Protein AF-A0A2U1LCN4-F1 (afdb_monomer)

Mean predicted aligned error: 5.4 Å

Solvent-accessible surface area (backbone atoms only — not comparable to full-atom values): 4113 Å² total; per-residue (Å²): 119,76,74,59,56,56,45,49,69,69,40,54,39,51,62,65,58,46,50,53,49,22,62,73,38,41,89,77,41,90,45,92,47,58,60,50,31,36,46,54,53,33,54,50,31,54,78,73,65,22,29,41,70,85,36,57,33,65,59,52,48,47,36,48,69,76,56,76,50,86,68,121

pLDDT: mean 80.73, std 8.94, range [49.5, 89.19]

Sequence (72 aa):
MRKWWWKMATGNISLDDVIEIAKIMKPRSMAKELQGTVKEILGTCVSVGCTVDGKDPKDLQQEIADGDVEIP

Foldseek 3Di:
DVPVVVVLLVQEAELVVLLVVLVVCVVVDPDPDSLVSSLVSLVVSQVSNHYYPNHRSVVVNVCSVVVVDDRD

Radius of gyration: 11.2 Å; Cα contacts (8 Å, |Δi|>4): 77; chains: 1; bounding box: 28×18×27 Å

Organism: Artemisia annua (NCBI:txid35608)

Secondary structure (DSSP, 8-state):
-HHHHHHHHTSEE-HHHHHHHHHHHTTTS--SSHHHHHHHHHHHHHHHT-EETTB-HHHHHHHHHHT-S---

Nearest PDB structures (foldseek):
  8flc-assembly1_BA  TM=9.898E-01  e=3.375E-06  Homo sapiens
  8pv4-assembly1_LK  TM=9.809E-01  e=3.177E-06  Thermochaetoides thermophila DSM 1495
  8fkt-assembly1_BA  TM=9.838E-01  e=6.954E-06  Homo sapiens
  8ir1-assembly1_y  TM=9.825E-01  e=6.954E-06  Homo sapiens
  8cku-assembly1_Ee  TM=9.618E-01  e=2.320E-05  Saccharomyces cerevisiae

Structure (mmCIF, N/CA/C/O backbone):
data_AF-A0A2U1LCN4-F1
#
_entry.id   AF-A0A2U1LCN4-F1
#
loop_
_atom_site.group_PDB
_atom_site.id
_atom_site.type_symbol
_atom_site.label_atom_id
_atom_site.label_alt_id
_atom_site.label_comp_id
_atom_site.label_asym_id
_atom_site.label_entity_id
_atom_site.label_seq_id
_atom_site.pdbx_PDB_ins_code
_atom_site.Cartn_x
_atom_site.Cartn_y
_atom_site.Cartn_z
_atom_site.occupancy
_atom_site.B_iso_or_equiv
_atom_site.auth_seq_id
_atom_site.auth_comp_id
_atom_site.auth_asym_id
_atom_site.auth_atom_id
_atom_site.pdbx_PDB_model_num
ATOM 1 N N . MET A 1 1 ? 12.309 -6.294 9.035 1.00 49.50 1 MET A N 1
ATOM 2 C CA . MET A 1 1 ? 12.588 -5.369 7.911 1.00 49.50 1 MET A CA 1
ATOM 3 C C . MET A 1 1 ? 13.194 -6.057 6.690 1.00 49.50 1 MET A C 1
ATOM 5 O O . MET A 1 1 ? 12.658 -5.856 5.616 1.00 49.50 1 MET A O 1
ATOM 9 N N . ARG A 1 2 ? 14.214 -6.925 6.810 1.00 51.06 2 ARG A N 1
ATOM 10 C CA . ARG A 1 2 ? 14.877 -7.545 5.636 1.00 51.06 2 ARG A CA 1
ATOM 11 C C . ARG A 1 2 ? 14.020 -8.480 4.751 1.00 51.06 2 ARG A C 1
ATOM 13 O O . ARG A 1 2 ? 14.296 -8.565 3.565 1.00 51.06 2 ARG A O 1
ATOM 20 N N . LYS A 1 3 ? 12.985 -9.155 5.279 1.00 60.91 3 LYS A N 1
ATOM 21 C CA . LYS A 1 3 ? 12.1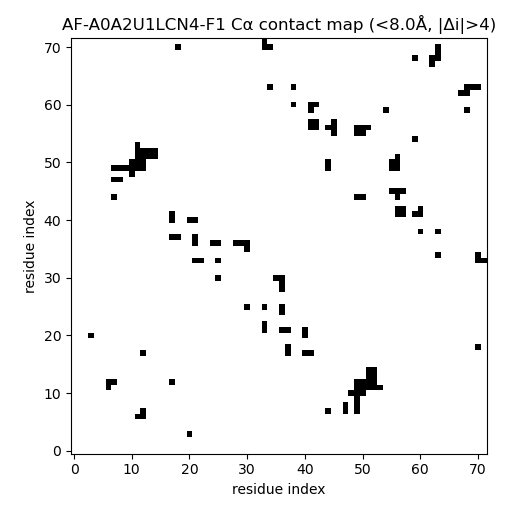58 -10.102 4.489 1.00 60.91 3 LYS A CA 1
ATOM 22 C C . LYS A 1 3 ? 11.286 -9.436 3.409 1.00 60.91 3 LYS A C 1
ATOM 24 O O . LYS A 1 3 ? 11.145 -9.990 2.329 1.00 60.91 3 LYS A O 1
ATOM 29 N N . TRP A 1 4 ? 10.713 -8.268 3.689 1.00 64.56 4 TRP A N 1
ATOM 30 C CA . TRP A 1 4 ? 9.755 -7.602 2.792 1.00 64.56 4 TRP A CA 1
ATOM 31 C C . TRP A 1 4 ? 10.428 -6.900 1.618 1.00 64.56 4 TRP A C 1
ATOM 33 O O . TRP A 1 4 ? 9.931 -6.933 0.499 1.00 64.56 4 TRP A O 1
ATOM 43 N N . TRP A 1 5 ? 11.606 -6.332 1.862 1.00 64.06 5 TRP A N 1
ATOM 44 C CA . TRP A 1 5 ? 12.361 -5.648 0.823 1.00 64.06 5 TRP A CA 1
ATOM 45 C C . TRP A 1 5 ? 12.809 -6.603 -0.294 1.00 64.06 5 TRP A C 1
ATOM 4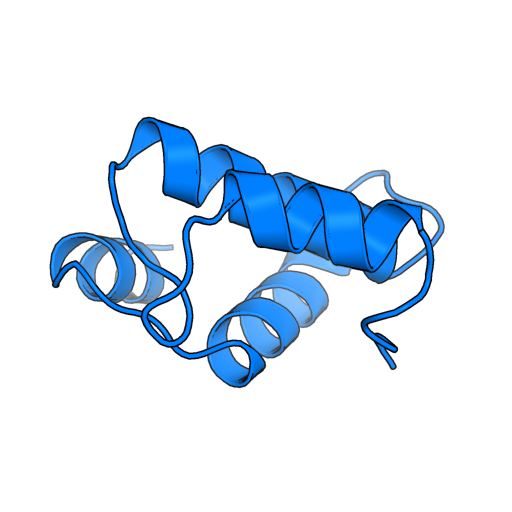7 O O . TRP A 1 5 ? 12.762 -6.237 -1.462 1.00 64.06 5 TRP A O 1
ATOM 57 N N . TRP A 1 6 ? 13.132 -7.860 0.040 1.00 64.50 6 TRP A N 1
ATOM 58 C CA . TRP A 1 6 ? 13.436 -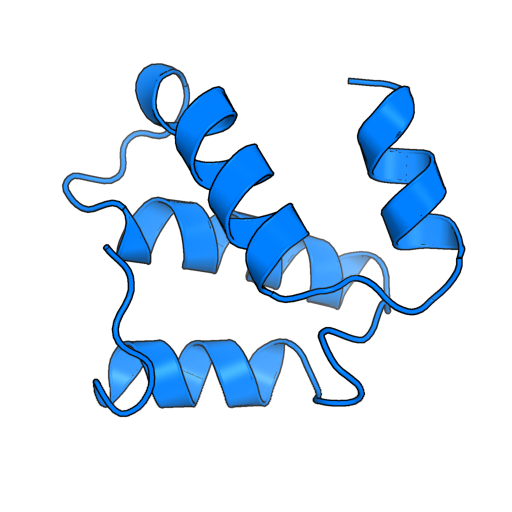8.890 -0.961 1.00 64.50 6 TRP A CA 1
ATOM 59 C C . TRP A 1 6 ? 12.216 -9.257 -1.819 1.00 64.50 6 TRP A C 1
ATOM 61 O O . TRP A 1 6 ? 12.359 -9.442 -3.022 1.00 64.50 6 TRP A O 1
ATOM 71 N N . LYS A 1 7 ? 11.011 -9.299 -1.225 1.00 67.19 7 LYS A N 1
ATOM 72 C CA . LYS A 1 7 ? 9.754 -9.494 -1.973 1.00 67.19 7 LYS A CA 1
ATOM 73 C C . LYS A 1 7 ? 9.462 -8.331 -2.928 1.00 67.19 7 LYS A C 1
ATOM 75 O O . LYS A 1 7 ? 9.001 -8.555 -4.040 1.00 67.19 7 LYS A O 1
ATOM 80 N N . MET A 1 8 ? 9.758 -7.097 -2.525 1.00 62.00 8 MET A N 1
ATOM 81 C CA . MET A 1 8 ? 9.617 -5.933 -3.4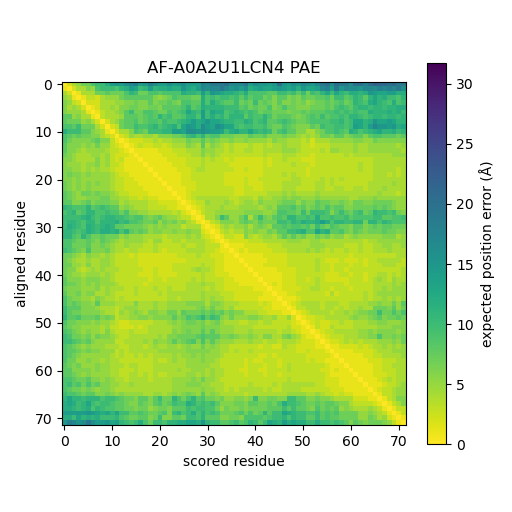08 1.00 62.00 8 MET A CA 1
ATOM 82 C C . MET A 1 8 ? 10.674 -5.935 -4.529 1.00 62.00 8 MET A C 1
ATOM 84 O O . MET A 1 8 ? 10.369 -5.549 -5.651 1.00 62.00 8 MET A O 1
ATOM 88 N N . ALA A 1 9 ? 11.885 -6.440 -4.267 1.00 64.06 9 ALA A N 1
ATOM 89 C CA . ALA A 1 9 ? 12.948 -6.562 -5.270 1.00 64.06 9 ALA A CA 1
ATOM 90 C C . ALA A 1 9 ? 12.656 -7.607 -6.364 1.00 64.06 9 ALA A C 1
ATOM 92 O O . ALA A 1 9 ? 13.198 -7.507 -7.461 1.00 64.06 9 ALA A O 1
ATOM 93 N N . THR A 1 10 ? 11.786 -8.589 -6.101 1.00 68.12 10 THR A N 1
ATOM 94 C CA . THR A 1 10 ? 11.337 -9.572 -7.105 1.00 68.12 10 THR A CA 1
ATOM 95 C C . THR A 1 10 ? 10.350 -9.010 -8.138 1.00 68.12 10 THR A C 1
ATOM 97 O O . THR A 1 10 ? 9.939 -9.740 -9.034 1.00 68.12 10 THR A O 1
ATOM 100 N N . GLY A 1 11 ? 9.988 -7.723 -8.058 1.00 72.19 11 GLY A N 1
ATOM 101 C CA . GLY A 1 11 ? 9.261 -7.002 -9.111 1.00 72.19 11 GLY A CA 1
ATOM 102 C C . GLY A 1 11 ? 7.738 -7.161 -9.100 1.00 72.19 11 GLY A C 1
ATOM 103 O O . GLY A 1 11 ? 7.054 -6.315 -9.672 1.00 72.19 11 GLY A O 1
ATOM 104 N N . ASN A 1 12 ? 7.196 -8.166 -8.407 1.00 80.69 12 ASN A N 1
ATOM 105 C CA . ASN A 1 12 ? 5.756 -8.337 -8.202 1.00 80.69 12 ASN A CA 1
ATOM 106 C C . ASN A 1 12 ? 5.453 -8.788 -6.764 1.00 80.69 12 ASN A C 1
ATOM 108 O O . ASN A 1 12 ? 6.092 -9.711 -6.250 1.00 80.69 12 ASN A O 1
ATOM 112 N N . ILE A 1 13 ? 4.473 -8.151 -6.126 1.00 84.62 13 ILE A N 1
ATOM 113 C CA . ILE A 1 13 ? 3.957 -8.501 -4.794 1.00 84.62 13 ILE A CA 1
ATOM 114 C C . ILE A 1 13 ? 2.426 -8.591 -4.842 1.00 84.62 13 ILE A C 1
ATOM 116 O O . ILE A 1 13 ? 1.788 -7.908 -5.634 1.00 84.62 13 ILE A O 1
ATOM 120 N N . SER A 1 14 ? 1.822 -9.449 -4.022 1.00 86.81 14 SER A N 1
ATOM 121 C CA . SER A 1 14 ? 0.359 -9.560 -3.944 1.00 86.81 14 SER A CA 1
ATOM 122 C C . SER A 1 14 ? -0.246 -8.438 -3.091 1.00 86.81 14 SER A C 1
ATOM 124 O O . SER A 1 14 ? 0.409 -7.923 -2.181 1.00 86.81 14 SER A O 1
ATOM 126 N N . LEU A 1 15 ? -1.504 -8.067 -3.350 1.00 84.62 15 LEU A N 1
ATOM 127 C CA . LEU A 1 15 ? -2.211 -7.083 -2.520 1.00 84.62 15 LEU A CA 1
ATOM 128 C C . LEU A 1 15 ? -2.370 -7.574 -1.066 1.00 84.62 15 LEU A C 1
ATOM 130 O O . LEU A 1 15 ? -2.246 -6.790 -0.130 1.00 84.62 15 LEU A O 1
ATOM 134 N N . ASP A 1 16 ? -2.567 -8.880 -0.869 1.00 86.56 16 ASP A N 1
ATOM 135 C CA . ASP A 1 16 ? -2.670 -9.509 0.456 1.00 86.56 16 ASP A CA 1
ATOM 136 C C . ASP A 1 16 ? -1.379 -9.342 1.275 1.00 86.56 16 ASP A C 1
ATOM 138 O O . ASP A 1 16 ? -1.409 -8.892 2.421 1.00 86.56 16 ASP A O 1
ATOM 142 N N . ASP A 1 17 ? -0.220 -9.564 0.643 1.00 86.69 17 ASP A N 1
ATOM 143 C CA . ASP A 1 17 ? 1.079 -9.286 1.255 1.00 86.69 17 ASP A CA 1
ATOM 144 C C . ASP A 1 17 ? 1.200 -7.808 1.665 1.00 86.69 17 ASP A C 1
ATOM 146 O O . ASP A 1 17 ? 1.719 -7.506 2.739 1.00 86.69 17 ASP A O 1
ATOM 150 N N . VAL A 1 18 ? 0.716 -6.875 0.835 1.00 85.94 18 VAL A N 1
ATOM 151 C CA . VAL A 1 18 ? 0.716 -5.436 1.149 1.00 85.94 18 VAL A CA 1
ATOM 152 C C . VAL A 1 18 ? -0.170 -5.130 2.359 1.00 85.94 18 VAL A C 1
ATOM 154 O O . VAL A 1 18 ? 0.242 -4.363 3.233 1.00 85.94 18 VAL A O 1
ATOM 157 N N . ILE A 1 19 ? -1.343 -5.755 2.456 1.00 86.69 19 ILE A N 1
ATOM 158 C CA . ILE A 1 19 ? -2.259 -5.607 3.594 1.00 86.69 19 ILE A CA 1
ATOM 159 C C . ILE A 1 19 ? -1.620 -6.157 4.877 1.00 86.69 19 ILE A C 1
ATOM 161 O O . ILE A 1 19 ? -1.670 -5.504 5.921 1.00 86.69 19 ILE A O 1
ATOM 165 N N . GLU A 1 20 ? -0.948 -7.305 4.816 1.00 87.38 20 GLU A N 1
ATOM 166 C CA . GLU A 1 20 ? -0.230 -7.874 5.961 1.00 87.38 20 GLU A CA 1
ATOM 167 C C . GLU A 1 20 ? 0.948 -6.988 6.407 1.00 87.38 20 GLU A C 1
ATOM 169 O O . GLU A 1 20 ? 1.131 -6.753 7.608 1.00 87.38 20 GLU A O 1
ATOM 174 N N . ILE A 1 21 ? 1.709 -6.400 5.468 1.00 85.81 21 ILE A N 1
ATOM 175 C CA . ILE A 1 21 ? 2.721 -5.374 5.799 1.00 85.81 21 ILE A CA 1
ATOM 176 C C . ILE A 1 21 ? 2.057 -4.207 6.510 1.00 85.81 21 ILE A C 1
ATOM 178 O O . ILE A 1 21 ? 2.559 -3.754 7.541 1.00 85.81 21 ILE A O 1
ATOM 182 N N . ALA A 1 22 ? 0.954 -3.709 5.953 1.00 86.25 22 ALA A N 1
ATOM 183 C CA . ALA A 1 22 ? 0.269 -2.541 6.468 1.00 86.25 22 ALA A CA 1
ATOM 184 C C . ALA A 1 22 ? -0.255 -2.783 7.886 1.00 86.25 22 ALA A C 1
ATOM 186 O O . ALA A 1 22 ? -0.062 -1.926 8.741 1.00 86.25 22 ALA A O 1
ATOM 187 N N . LYS A 1 23 ? -0.791 -3.968 8.200 1.00 85.62 23 LYS A N 1
ATOM 188 C CA . LYS A 1 23 ? -1.173 -4.346 9.574 1.00 85.62 23 LYS A CA 1
ATOM 189 C C . LYS A 1 23 ? 0.025 -4.361 10.528 1.00 85.62 23 LYS A C 1
ATOM 191 O O . LYS A 1 23 ? -0.060 -3.834 11.635 1.00 85.62 23 LYS A O 1
ATOM 196 N N . ILE A 1 24 ? 1.169 -4.898 10.099 1.00 85.38 24 ILE A N 1
ATOM 197 C CA . ILE A 1 24 ? 2.406 -4.927 10.905 1.00 85.38 24 ILE A CA 1
ATOM 198 C C . ILE A 1 24 ? 3.018 -3.522 11.068 1.00 85.38 24 ILE A C 1
ATOM 200 O O . ILE A 1 24 ? 3.695 -3.234 12.064 1.00 85.38 24 ILE A O 1
ATOM 204 N N . MET A 1 25 ? 2.819 -2.640 10.086 1.00 82.50 25 MET A N 1
ATOM 205 C CA . MET A 1 25 ? 3.285 -1.252 10.104 1.00 82.50 25 MET A CA 1
ATOM 206 C C . MET A 1 25 ? 2.285 -0.284 10.730 1.00 82.50 25 MET A C 1
ATOM 208 O O . MET A 1 25 ? 2.704 0.791 11.139 1.00 82.50 25 MET A O 1
ATOM 212 N N . LYS A 1 26 ? 1.023 -0.675 10.922 1.00 81.12 26 LYS A N 1
ATOM 213 C CA . LYS A 1 26 ? -0.031 0.126 11.551 1.00 81.12 26 LYS A CA 1
ATOM 214 C C . LYS A 1 26 ? 0.374 0.778 12.881 1.00 81.12 26 LYS A C 1
ATOM 216 O O . LYS A 1 26 ? 0.159 1.975 13.002 1.00 81.12 26 LYS A O 1
ATOM 221 N N . PRO A 1 27 ? 1.016 0.089 13.850 1.00 81.62 27 PRO A N 1
ATOM 222 C CA . PRO A 1 27 ? 1.452 0.735 15.095 1.00 81.62 27 PRO A CA 1
ATOM 223 C C . PRO A 1 27 ? 2.632 1.708 14.918 1.00 81.62 27 PRO A C 1
ATOM 225 O O . PRO A 1 27 ? 2.956 2.449 15.840 1.00 81.62 27 PRO A O 1
ATOM 228 N N . ARG A 1 28 ? 3.312 1.684 13.766 1.00 78.50 28 ARG A N 1
ATOM 229 C CA . ARG A 1 28 ? 4.410 2.602 13.415 1.00 78.50 28 ARG A CA 1
ATOM 230 C C . ARG A 1 28 ? 3.975 3.723 12.471 1.00 78.50 28 ARG A C 1
ATOM 232 O O . ARG A 1 28 ? 4.665 4.732 12.385 1.00 78.50 28 ARG A O 1
ATOM 239 N N . SER A 1 29 ? 2.874 3.527 11.759 1.00 74.50 29 SER A N 1
ATOM 240 C CA . SER A 1 29 ? 2.269 4.495 10.853 1.00 74.50 29 SER A CA 1
ATOM 241 C C . SER A 1 29 ? 1.371 5.442 11.649 1.00 74.50 29 SER A C 1
ATOM 243 O O . SER A 1 29 ? 0.670 5.028 12.569 1.00 74.50 29 SER A O 1
ATOM 245 N N . MET A 1 30 ? 1.380 6.729 11.295 1.00 75.12 30 MET A N 1
ATOM 246 C CA . MET A 1 30 ? 0.482 7.725 11.899 1.00 75.12 30 MET A CA 1
ATOM 247 C C . MET A 1 30 ? -0.902 7.762 11.229 1.00 75.12 30 MET A C 1
ATOM 249 O O . MET A 1 30 ? -1.713 8.643 11.518 1.00 75.12 30 MET A O 1
ATOM 253 N N . ALA A 1 31 ? -1.191 6.832 10.316 1.00 78.44 31 ALA A N 1
ATOM 254 C CA . ALA A 1 31 ? -2.467 6.793 9.621 1.00 78.44 31 ALA A CA 1
ATOM 255 C C . ALA A 1 31 ? -3.608 6.366 10.557 1.00 78.44 31 ALA A C 1
ATOM 257 O O . ALA A 1 31 ? -3.531 5.335 11.231 1.00 78.44 31 ALA A O 1
ATOM 258 N N . LYS A 1 32 ? -4.717 7.117 10.535 1.00 77.31 32 LYS A N 1
ATOM 259 C CA . LYS A 1 32 ? -5.946 6.780 11.276 1.00 77.31 32 LYS A CA 1
ATOM 260 C C . LYS A 1 32 ? -6.545 5.455 10.799 1.00 77.31 32 LYS A C 1
ATOM 262 O O . LYS A 1 32 ? -6.814 4.570 11.603 1.00 77.31 32 LYS A O 1
ATOM 267 N N . GLU A 1 33 ? -6.610 5.245 9.489 1.00 84.38 33 GLU A N 1
ATOM 268 C CA . GLU A 1 33 ? -7.237 4.072 8.858 1.00 84.38 33 GLU A CA 1
ATOM 269 C C . GLU A 1 33 ? -6.198 3.143 8.221 1.00 84.38 33 GLU A C 1
ATOM 271 O O . GLU A 1 33 ? -5.065 3.559 7.961 1.00 84.38 33 GLU A O 1
ATOM 276 N N . LEU A 1 34 ? -6.522 1.855 8.055 1.00 83.19 34 LEU A N 1
ATOM 277 C CA . LEU A 1 34 ? -5.626 0.879 7.411 1.00 83.19 34 LEU A CA 1
ATOM 278 C C . LEU A 1 34 ? -5.343 1.263 5.953 1.00 83.19 34 LEU A C 1
ATOM 280 O O . LEU A 1 34 ? -4.206 1.132 5.503 1.00 83.19 34 LEU A O 1
ATOM 284 N N . GLN A 1 35 ? -6.321 1.872 5.276 1.00 85.81 35 GLN A N 1
ATOM 285 C CA . GLN A 1 35 ? -6.166 2.456 3.942 1.00 85.81 35 GLN A CA 1
ATOM 286 C C . GLN A 1 35 ? -5.005 3.453 3.852 1.00 85.81 35 GLN A C 1
ATOM 288 O O . GLN A 1 35 ? -4.235 3.422 2.894 1.00 85.81 35 GLN A O 1
ATOM 293 N N . GLY A 1 36 ? -4.836 4.315 4.861 1.00 86.88 36 GLY A N 1
ATOM 294 C CA . GLY A 1 36 ? -3.735 5.279 4.887 1.00 86.88 36 GLY A CA 1
ATOM 295 C C . GLY A 1 36 ? -2.373 4.593 4.983 1.00 86.88 36 GLY A C 1
ATOM 296 O O . GLY A 1 36 ? -1.462 4.940 4.239 1.00 86.88 36 GLY A O 1
ATOM 297 N N . THR A 1 37 ? -2.253 3.563 5.826 1.00 87.62 37 THR A N 1
ATOM 298 C CA . THR A 1 37 ? -1.013 2.784 5.934 1.00 87.62 37 THR A CA 1
ATOM 299 C C . THR A 1 37 ? -0.726 2.008 4.647 1.00 87.62 37 THR A C 1
ATOM 301 O O . THR A 1 37 ? 0.420 1.972 4.211 1.00 87.62 37 THR A O 1
ATOM 304 N N . VAL A 1 38 ? -1.740 1.432 3.990 1.00 88.62 38 VAL A N 1
ATOM 305 C CA . VAL A 1 38 ? -1.558 0.739 2.701 1.00 88.62 38 VAL A CA 1
ATOM 306 C C . VAL A 1 38 ? -1.055 1.698 1.618 1.00 88.62 38 VAL A C 1
ATOM 308 O O . VAL A 1 38 ? -0.115 1.353 0.903 1.00 88.62 38 VAL A O 1
ATOM 311 N N . LYS A 1 39 ? -1.589 2.925 1.541 1.00 87.19 39 LYS A N 1
ATOM 312 C CA . LYS A 1 39 ? -1.100 3.955 0.604 1.00 87.19 39 LYS A CA 1
ATOM 313 C C . LYS A 1 39 ? 0.378 4.299 0.825 1.00 87.19 39 LYS A C 1
ATOM 315 O O . LYS A 1 39 ? 1.106 4.466 -0.150 1.00 87.19 39 LYS A O 1
ATOM 320 N N . GLU A 1 40 ? 0.857 4.329 2.071 1.00 88.06 40 GLU A N 1
ATOM 321 C CA . GLU A 1 40 ? 2.288 4.531 2.366 1.00 88.06 40 GLU A CA 1
ATOM 322 C C . GLU A 1 40 ? 3.163 3.380 1.838 1.00 88.06 40 GLU A C 1
ATOM 324 O O . GLU A 1 40 ? 4.233 3.613 1.263 1.00 88.06 40 GLU A O 1
ATOM 329 N N . ILE A 1 41 ? 2.705 2.130 1.990 1.00 87.44 41 ILE A N 1
ATOM 330 C CA . ILE A 1 41 ? 3.421 0.960 1.458 1.00 87.44 41 ILE A CA 1
ATOM 331 C C . ILE A 1 41 ? 3.448 1.003 -0.071 1.00 87.44 41 ILE A C 1
ATOM 333 O O . ILE A 1 41 ? 4.514 0.842 -0.663 1.00 87.44 41 ILE A O 1
ATOM 337 N N . LEU A 1 42 ? 2.313 1.295 -0.710 1.00 87.12 42 LEU A N 1
ATOM 338 C CA . LEU A 1 42 ? 2.224 1.433 -2.165 1.00 87.12 42 LEU A CA 1
ATOM 339 C C . LEU A 1 42 ? 3.107 2.572 -2.695 1.00 87.12 42 LEU A C 1
ATOM 341 O O . LEU A 1 42 ? 3.762 2.409 -3.722 1.00 87.12 42 LEU A O 1
ATOM 345 N N . GLY A 1 43 ? 3.217 3.692 -1.976 1.00 87.38 43 GLY A N 1
ATOM 346 C CA . GLY A 1 43 ? 4.145 4.774 -2.323 1.00 87.38 43 GLY A CA 1
ATOM 347 C C . GLY A 1 43 ? 5.616 4.337 -2.290 1.00 87.38 43 GLY A C 1
ATOM 348 O O . GLY A 1 43 ? 6.424 4.749 -3.129 1.00 87.38 43 GLY A 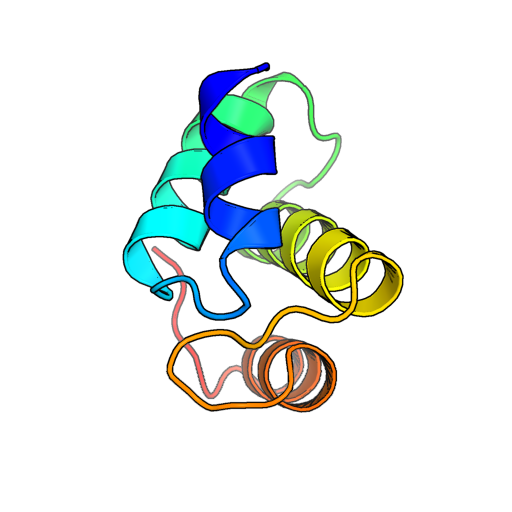O 1
ATOM 349 N N . THR A 1 44 ? 5.962 3.431 -1.373 1.00 84.56 44 THR A N 1
ATOM 350 C CA . THR A 1 44 ? 7.295 2.814 -1.330 1.00 84.56 44 THR A CA 1
ATOM 351 C C . THR A 1 44 ? 7.506 1.888 -2.531 1.00 84.56 44 THR A C 1
ATOM 353 O O . THR A 1 44 ? 8.567 1.935 -3.154 1.00 84.56 44 THR A O 1
ATOM 356 N N . CYS A 1 45 ? 6.485 1.114 -2.916 1.00 84.88 45 CYS A N 1
ATOM 357 C CA . CYS A 1 45 ? 6.509 0.259 -4.107 1.00 84.88 45 CYS A CA 1
ATOM 358 C C . CYS A 1 45 ? 6.780 1.048 -5.400 1.00 84.88 45 CYS A C 1
ATOM 360 O O . CYS A 1 45 ? 7.577 0.606 -6.225 1.00 84.88 45 CYS A O 1
ATOM 362 N N . VAL A 1 46 ? 6.205 2.253 -5.541 1.00 86.0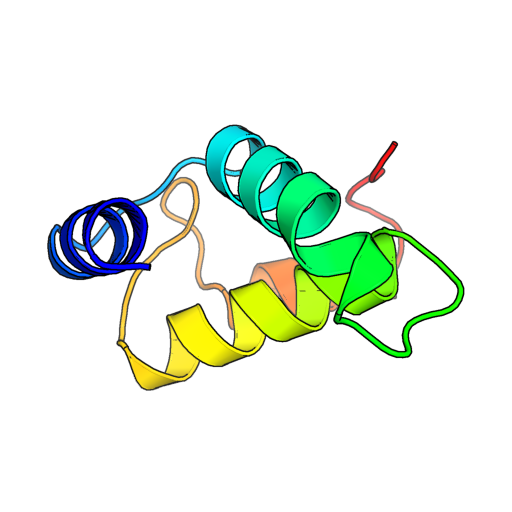6 46 VAL A N 1
ATOM 363 C CA . VAL A 1 46 ? 6.482 3.160 -6.675 1.00 86.06 46 VAL A CA 1
ATOM 364 C C . VAL A 1 46 ? 7.965 3.530 -6.743 1.00 86.06 46 VAL A C 1
ATOM 366 O O . VAL A 1 46 ? 8.567 3.467 -7.809 1.00 86.06 46 VAL A O 1
ATOM 369 N N . SER A 1 47 ? 8.566 3.906 -5.609 1.00 83.50 47 SER A N 1
ATOM 370 C CA . SER A 1 47 ? 9.983 4.307 -5.556 1.00 83.50 47 SER A CA 1
ATOM 371 C C . SER A 1 47 ? 10.938 3.142 -5.828 1.00 83.50 47 SER A C 1
ATOM 373 O O . SER A 1 47 ? 12.024 3.344 -6.365 1.00 83.50 47 SER A O 1
ATOM 375 N N . VAL A 1 48 ? 10.540 1.924 -5.448 1.00 83.75 48 VAL A N 1
ATOM 376 C CA . VAL A 1 48 ? 11.298 0.689 -5.702 1.00 83.75 48 VAL A CA 1
ATOM 377 C C . VAL A 1 48 ? 11.115 0.197 -7.143 1.00 83.75 48 VAL A C 1
ATOM 379 O O . VAL A 1 48 ? 11.987 -0.499 -7.657 1.00 83.75 48 VAL A O 1
ATOM 382 N N . GLY A 1 49 ? 10.021 0.577 -7.808 1.00 83.25 49 GLY A N 1
ATOM 383 C CA . GLY A 1 49 ? 9.684 0.114 -9.152 1.00 83.25 49 GLY A CA 1
ATOM 384 C C . GLY A 1 49 ? 9.121 -1.308 -9.166 1.00 83.25 49 GLY A C 1
ATOM 385 O O . GLY A 1 49 ? 9.444 -2.080 -10.065 1.00 83.25 49 GLY A O 1
ATOM 386 N N . CYS A 1 50 ? 8.317 -1.678 -8.164 1.00 84.00 50 CYS A N 1
ATOM 387 C CA . CYS A 1 50 ? 7.624 -2.966 -8.148 1.00 84.00 50 CYS A CA 1
ATOM 388 C C . CYS A 1 50 ? 6.140 -2.827 -8.500 1.00 84.00 50 CYS A C 1
ATOM 390 O O . CYS A 1 50 ? 5.497 -1.822 -8.200 1.00 84.00 50 CYS A O 1
ATOM 392 N N . THR A 1 51 ? 5.604 -3.870 -9.125 1.00 85.69 51 THR A N 1
ATOM 393 C CA . THR A 1 51 ? 4.176 -4.000 -9.433 1.00 85.69 51 THR A CA 1
ATOM 394 C C . THR A 1 51 ? 3.453 -4.718 -8.301 1.00 85.69 51 THR A C 1
ATOM 396 O O . THR A 1 51 ? 4.059 -5.494 -7.552 1.00 85.69 51 THR A O 1
ATOM 399 N N . VAL A 1 52 ? 2.161 -4.432 -8.150 1.00 85.38 52 VAL A N 1
ATOM 400 C CA . VAL A 1 52 ? 1.309 -5.074 -7.148 1.00 85.38 52 VAL A CA 1
ATOM 401 C C . VAL A 1 52 ? 0.161 -5.748 -7.878 1.00 85.38 52 VAL A C 1
ATOM 403 O O . VAL A 1 52 ? -0.626 -5.076 -8.535 1.00 85.38 52 VAL A O 1
ATOM 406 N N . ASP A 1 53 ? 0.094 -7.075 -7.801 1.00 84.31 53 ASP A N 1
ATOM 407 C CA . ASP A 1 53 ? -0.890 -7.889 -8.531 1.00 84.31 53 ASP A CA 1
ATOM 408 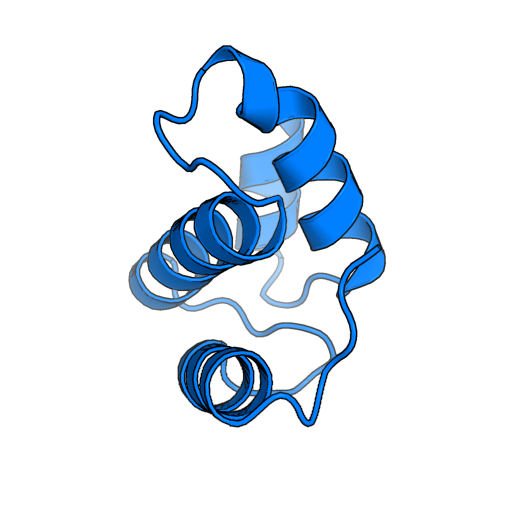C C . ASP A 1 53 ? -0.901 -7.614 -10.052 1.00 84.31 53 ASP A C 1
ATOM 410 O O . ASP A 1 53 ? -1.937 -7.548 -10.709 1.00 84.31 53 ASP A O 1
ATOM 414 N N . GLY A 1 54 ? 0.284 -7.346 -10.616 1.00 81.12 54 GLY A N 1
ATOM 415 C CA . GLY A 1 54 ? 0.434 -6.963 -12.024 1.00 81.12 54 GLY A CA 1
ATOM 416 C C . GLY A 1 54 ? -0.139 -5.586 -12.394 1.00 81.12 54 GLY A C 1
ATOM 417 O O . GLY A 1 54 ? -0.100 -5.225 -13.569 1.00 81.12 54 GLY A O 1
ATOM 418 N N . LYS A 1 55 ? -0.634 -4.810 -11.423 1.00 84.56 55 LYS A N 1
ATOM 419 C CA . LYS A 1 55 ? -1.042 -3.414 -11.594 1.00 84.56 55 LYS A CA 1
ATOM 420 C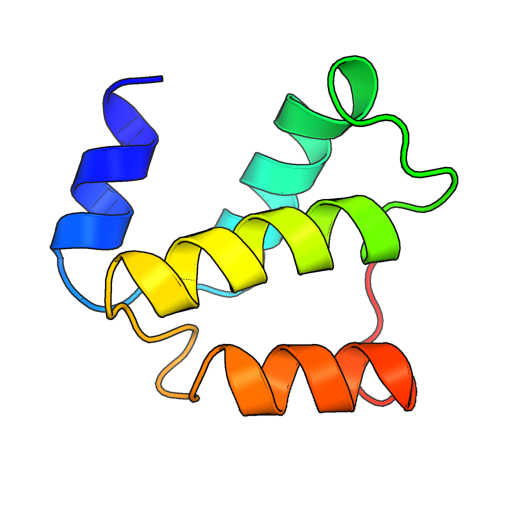 C . LYS A 1 55 ? 0.057 -2.454 -11.150 1.00 84.56 55 LYS A C 1
ATOM 422 O O . LYS A 1 55 ? 0.905 -2.770 -10.303 1.00 84.56 55 LYS A O 1
ATOM 427 N N . ASP A 1 56 ? 0.004 -1.248 -11.701 1.00 86.75 56 ASP A N 1
ATOM 428 C CA . ASP A 1 56 ? 0.851 -0.151 -11.267 1.00 86.75 56 ASP A CA 1
ATOM 429 C C . ASP A 1 56 ? 0.436 0.311 -9.856 1.00 86.75 56 ASP A C 1
ATOM 431 O O . ASP A 1 56 ? -0.743 0.576 -9.596 1.00 86.75 56 ASP A O 1
ATOM 435 N N . PRO A 1 57 ? 1.385 0.463 -8.914 1.00 86.25 57 PRO A N 1
ATOM 436 C CA . PRO A 1 57 ? 1.076 0.897 -7.552 1.00 86.25 57 PRO A CA 1
ATOM 437 C C . PRO A 1 57 ? 0.507 2.322 -7.482 1.00 86.25 57 PRO A C 1
ATOM 439 O O . PRO A 1 57 ? -0.031 2.701 -6.443 1.00 86.25 57 PRO A O 1
ATOM 442 N N . LYS A 1 58 ? 0.633 3.124 -8.550 1.00 87.31 58 LYS A N 1
ATOM 443 C CA . LYS A 1 58 ? -0.035 4.430 -8.672 1.00 87.31 58 LYS A CA 1
ATOM 444 C C . LYS A 1 58 ? -1.530 4.286 -8.941 1.00 87.31 58 LYS A C 1
ATOM 446 O O . LYS A 1 58 ? -2.310 4.959 -8.276 1.00 87.31 58 LYS A O 1
ATOM 451 N N . ASP A 1 59 ? -1.914 3.390 -9.844 1.00 89.19 59 ASP A N 1
ATOM 452 C CA . ASP A 1 59 ? -3.322 3.158 -10.176 1.00 89.19 59 ASP A CA 1
ATOM 453 C C . ASP A 1 59 ? -4.055 2.566 -8.971 1.00 89.19 59 ASP A C 1
ATOM 455 O O . ASP A 1 59 ? -5.106 3.057 -8.580 1.00 89.19 59 ASP A O 1
ATOM 459 N N . LEU A 1 60 ? -3.434 1.610 -8.273 1.00 87.00 60 LEU A N 1
ATOM 460 C CA . LEU A 1 60 ? -3.983 1.067 -7.026 1.00 87.00 60 LEU A CA 1
ATOM 461 C C . LEU A 1 60 ? -4.156 2.127 -5.931 1.00 87.00 60 LEU A C 1
ATOM 463 O O . LEU A 1 60 ? -5.131 2.088 -5.188 1.00 87.00 60 LEU A O 1
ATOM 467 N N . GLN A 1 61 ? -3.239 3.093 -5.811 1.00 87.38 61 GLN A N 1
ATOM 468 C CA . GLN A 1 61 ? -3.414 4.199 -4.860 1.00 87.38 61 GLN A CA 1
ATOM 469 C C . GLN A 1 61 ? -4.651 5.040 -5.178 1.00 87.38 61 GLN A C 1
ATOM 471 O O . GLN A 1 61 ? -5.305 5.514 -4.243 1.00 87.38 61 GLN A O 1
ATOM 476 N N . GLN A 1 62 ? -4.947 5.213 -6.467 1.00 88.56 62 GLN A N 1
ATOM 477 C CA . GLN A 1 62 ? -6.122 5.921 -6.951 1.00 88.56 62 GLN A CA 1
ATOM 478 C C . GLN A 1 62 ? -7.392 5.106 -6.689 1.00 88.56 62 GLN A C 1
ATOM 480 O O . GLN A 1 62 ? -8.277 5.614 -6.016 1.00 88.56 62 GLN A O 1
ATOM 485 N N . GLU A 1 63 ? -7.419 3.817 -7.044 1.00 87.88 63 GLU A N 1
ATOM 486 C CA . GLU A 1 63 ? -8.548 2.912 -6.764 1.00 87.88 63 GLU A CA 1
ATOM 487 C C . GLU A 1 63 ? -8.888 2.865 -5.255 1.00 87.88 63 GLU A C 1
ATOM 489 O O . GLU A 1 63 ? -10.052 2.885 -4.860 1.00 87.88 63 GLU A O 1
ATOM 494 N N . ILE A 1 64 ? -7.884 2.886 -4.367 1.00 86.12 64 ILE A N 1
ATOM 495 C CA . ILE A 1 64 ? -8.100 2.953 -2.906 1.00 86.12 64 ILE A CA 1
ATOM 496 C C . ILE A 1 64 ? -8.561 4.356 -2.461 1.00 86.12 64 ILE A C 1
ATOM 498 O O . ILE A 1 64 ? -9.178 4.513 -1.409 1.00 86.12 64 ILE A O 1
ATOM 502 N N . ALA A 1 65 ? -8.210 5.418 -3.189 1.00 85.12 65 ALA A N 1
ATOM 503 C CA . ALA A 1 65 ? -8.706 6.769 -2.914 1.00 85.12 65 ALA A CA 1
ATOM 504 C C . ALA A 1 65 ? -10.153 6.967 -3.372 1.00 85.12 65 ALA A C 1
ATOM 506 O O . ALA A 1 65 ? -10.910 7.613 -2.651 1.00 85.12 65 ALA A O 1
ATOM 507 N N . ASP A 1 66 ? -10.515 6.372 -4.503 1.00 86.62 66 ASP A N 1
ATOM 508 C CA . ASP A 1 66 ? -11.862 6.383 -5.067 1.00 86.62 66 ASP A CA 1
ATOM 509 C C . ASP A 1 66 ? -12.805 5.424 -4.313 1.00 86.62 66 ASP A C 1
ATOM 511 O O . ASP A 1 66 ? -14.022 5.596 -4.336 1.00 86.62 66 ASP A O 1
ATOM 515 N N . GLY A 1 67 ? -12.241 4.475 -3.554 1.00 81.44 67 GLY A N 1
ATOM 516 C CA . GLY A 1 67 ? -12.984 3.515 -2.735 1.00 81.44 67 GLY A CA 1
ATOM 517 C C . GLY A 1 67 ? -13.359 2.231 -3.477 1.00 81.44 67 GLY A C 1
ATOM 518 O O . GLY A 1 67 ? -14.111 1.427 -2.935 1.00 81.44 67 GLY A O 1
ATOM 519 N N . ASP A 1 68 ? -12.818 2.021 -4.678 1.00 80.56 68 ASP A N 1
ATOM 520 C CA . ASP A 1 68 ? -13.003 0.810 -5.487 1.00 80.56 68 ASP A CA 1
ATOM 521 C C . ASP A 1 68 ? -12.328 -0.424 -4.868 1.00 80.56 68 ASP A C 1
ATOM 523 O O . ASP A 1 68 ? -12.779 -1.553 -5.060 1.00 80.56 68 ASP A O 1
ATOM 527 N N . VAL A 1 69 ? -11.248 -0.224 -4.104 1.00 77.06 69 VAL A N 1
ATOM 528 C CA . VAL A 1 69 ? -10.555 -1.296 -3.377 1.00 77.06 69 VAL A CA 1
ATOM 529 C C . VAL A 1 69 ? -10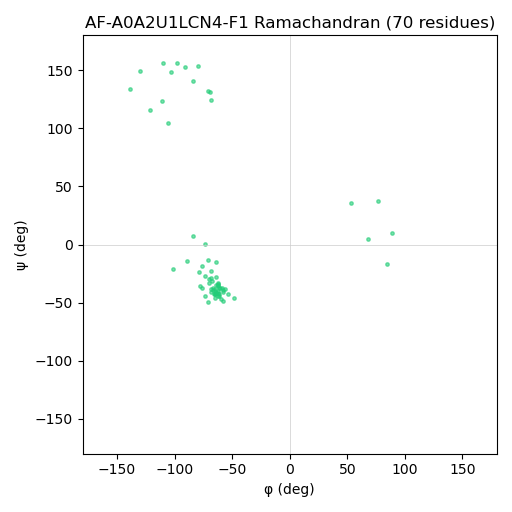.874 -1.190 -1.889 1.00 77.06 69 VAL A C 1
ATOM 531 O O . VAL A 1 69 ? -10.335 -0.338 -1.173 1.00 77.06 69 VAL A O 1
ATOM 534 N N . GLU A 1 70 ? -11.738 -2.087 -1.414 1.00 72.88 70 GLU A N 1
ATOM 535 C CA . GLU A 1 70 ? -12.013 -2.234 0.013 1.00 72.88 70 GLU A CA 1
ATOM 536 C C . GLU A 1 70 ? -10.789 -2.797 0.737 1.00 72.88 70 GLU A C 1
ATOM 538 O O . GLU A 1 70 ? -10.262 -3.861 0.405 1.00 72.88 70 GLU A O 1
ATOM 543 N N . ILE A 1 71 ? -10.343 -2.061 1.754 1.00 73.94 71 ILE A N 1
ATOM 544 C CA . ILE A 1 71 ? -9.276 -2.491 2.652 1.00 73.94 71 ILE A CA 1
ATOM 545 C C . ILE A 1 71 ? -9.915 -2.757 4.016 1.00 73.94 71 ILE A C 1
ATOM 547 O O . ILE A 1 71 ? -10.559 -1.845 4.541 1.00 73.94 71 ILE A O 1
ATOM 551 N N . PRO A 1 72 ? -9.758 -3.973 4.565 1.00 73.56 72 PRO A N 1
ATOM 552 C CA . PRO A 1 72 ? -10.333 -4.356 5.852 1.00 73.56 72 PRO A CA 1
ATOM 553 C C . PRO A 1 72 ? -9.700 -3.623 7.042 1.00 73.56 72 PRO A C 1
ATOM 555 O O . PRO A 1 72 ? -8.587 -3.061 6.894 1.00 73.56 72 PRO A O 1
#

InterPro domains:
  IPR000911 Ribosomal protein uL11 [PTHR11661] (10-72)
  IPR020783 Large ribosomal subunit protein uL11, C-terminal [PF00298] (10-52)
  IPR020785 Large ribosomal subunit protein uL11, conserved site [PS00359] (39-54)
  IPR036769 Large ribosomal subunit protein uL11, C-terminal domain superfamily [G3DSA:1.10.10.250] (6-72)
  IPR036769 Large ribosomal subunit protein uL11, C-terminal domain superfamily [SSF46906] (9-57)